Protein AF-A0AB40CM94-F1 (afdb_monomer_lite)

Structure (mmCIF, N/CA/C/O backbone):
data_AF-A0AB40CM94-F1
#
_entry.id   AF-A0AB40CM94-F1
#
loop_
_atom_site.group_PDB
_atom_site.id
_atom_site.type_symbol
_atom_site.label_atom_id
_atom_site.label_alt_id
_atom_site.label_comp_id
_atom_site.label_asym_id
_atom_site.label_entity_id
_atom_site.label_seq_id
_atom_site.pdbx_PDB_ins_code
_atom_site.Cartn_x
_atom_site.Cartn_y
_atom_site.Cartn_z
_atom_site.occupancy
_atom_site.B_iso_or_equiv
_atom_site.auth_seq_id
_atom_site.auth_comp_id
_atom_site.auth_asym_id
_atom_site.auth_atom_id
_atom_site.pdbx_PDB_model_num
ATOM 1 N N . MET A 1 1 ? 36.074 -14.717 -49.985 1.00 54.59 1 MET A N 1
ATOM 2 C CA . MET A 1 1 ? 35.515 -14.886 -48.628 1.00 54.59 1 MET A CA 1
ATOM 3 C C . MET A 1 1 ? 35.301 -13.505 -48.040 1.00 54.59 1 MET A C 1
ATOM 5 O O . MET A 1 1 ? 36.314 -12.898 -47.732 1.00 54.59 1 MET A O 1
ATOM 9 N N . SER A 1 2 ? 34.073 -12.966 -47.965 1.00 56.56 2 SER A N 1
ATOM 10 C CA . SER A 1 2 ? 33.819 -11.793 -47.093 1.00 56.56 2 SER A CA 1
ATOM 11 C C . SER A 1 2 ? 32.354 -11.338 -46.983 1.00 56.56 2 SER A C 1
ATOM 13 O O . SER A 1 2 ? 32.015 -10.820 -45.928 1.00 56.56 2 SER A O 1
ATOM 15 N N . SER A 1 3 ? 31.477 -11.552 -47.977 1.00 60.50 3 SER A N 1
ATOM 16 C CA . SER A 1 3 ? 30.108 -10.986 -47.950 1.00 60.50 3 SER A CA 1
ATOM 17 C C . SER A 1 3 ? 29.251 -11.503 -46.795 1.00 60.50 3 SER A C 1
ATOM 19 O O . SER A 1 3 ? 28.625 -10.719 -46.089 1.00 60.50 3 SER A O 1
ATOM 21 N N . ASP A 1 4 ? 29.270 -12.813 -46.562 1.00 59.72 4 ASP A N 1
ATOM 22 C CA . ASP A 1 4 ? 28.359 -13.449 -45.602 1.00 59.72 4 ASP A CA 1
ATOM 23 C C . ASP A 1 4 ? 28.806 -13.205 -44.151 1.00 59.72 4 ASP A C 1
ATOM 25 O O . ASP A 1 4 ? 27.981 -13.087 -43.248 1.00 59.72 4 ASP A O 1
ATOM 29 N N . LEU A 1 5 ? 30.117 -13.044 -43.930 1.00 59.28 5 LEU A N 1
ATOM 30 C CA . LEU A 1 5 ? 30.687 -12.674 -42.630 1.00 59.28 5 LEU A CA 1
ATOM 31 C C . LEU A 1 5 ? 30.449 -11.192 -42.303 1.00 59.28 5 LEU A C 1
ATOM 33 O O . LEU A 1 5 ? 30.139 -10.877 -41.156 1.00 59.28 5 LEU A O 1
ATOM 37 N N . GLN A 1 6 ? 30.544 -10.294 -43.292 1.00 57.88 6 GLN A N 1
ATOM 38 C CA . GLN A 1 6 ? 30.205 -8.877 -43.113 1.00 57.88 6 GLN A CA 1
ATOM 39 C C . GLN A 1 6 ? 28.709 -8.683 -42.870 1.00 57.88 6 GLN A C 1
ATOM 41 O O . GLN A 1 6 ? 28.343 -8.041 -41.891 1.00 57.88 6 GLN A O 1
ATOM 46 N N . SER A 1 7 ? 27.857 -9.331 -43.669 1.00 59.75 7 SER A N 1
ATOM 47 C CA . SER A 1 7 ? 26.403 -9.289 -43.487 1.00 59.75 7 SER A CA 1
ATOM 48 C C . SER A 1 7 ? 25.973 -9.871 -42.135 1.00 59.75 7 SER A C 1
ATOM 50 O O . SER A 1 7 ? 25.126 -9.294 -41.457 1.00 59.75 7 SER A O 1
ATOM 52 N N . SER A 1 8 ? 26.584 -10.974 -41.683 1.00 58.31 8 SER A N 1
ATOM 53 C CA . SER A 1 8 ? 26.296 -11.530 -40.356 1.00 58.31 8 SER A CA 1
ATOM 54 C C . SER A 1 8 ? 26.738 -10.602 -39.222 1.00 58.31 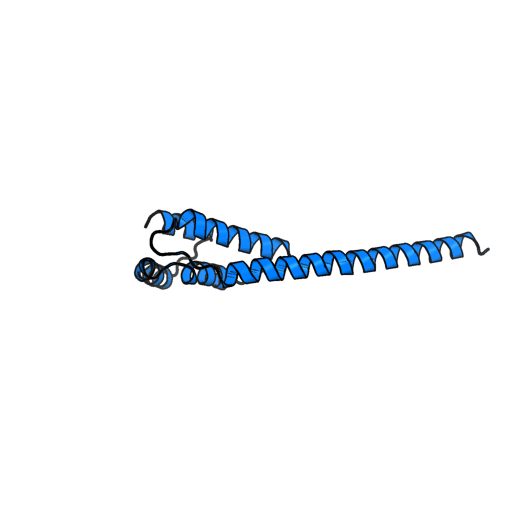8 SER A C 1
ATOM 56 O O . SER A 1 8 ? 26.061 -10.551 -38.200 1.00 58.31 8 SER A O 1
ATOM 58 N N . HIS A 1 9 ? 27.856 -9.887 -39.372 1.00 59.25 9 HIS A N 1
ATOM 59 C CA . HIS A 1 9 ? 28.359 -8.959 -38.357 1.00 59.25 9 HIS A CA 1
ATOM 60 C C . HIS A 1 9 ? 27.523 -7.669 -38.288 1.00 59.25 9 HIS A C 1
ATOM 62 O O . HIS A 1 9 ? 27.234 -7.187 -37.194 1.00 59.25 9 HIS A O 1
ATOM 68 N N . GLU A 1 10 ? 27.085 -7.142 -39.433 1.00 62.53 10 GLU A N 1
ATOM 69 C CA . GLU A 1 10 ? 26.152 -6.008 -39.526 1.00 62.53 10 GLU A CA 1
ATOM 70 C C . GLU A 1 10 ? 24.789 -6.363 -38.914 1.00 62.53 10 GLU A C 1
ATOM 72 O O . GLU A 1 10 ? 24.325 -5.667 -38.014 1.00 62.53 10 GLU A O 1
ATOM 77 N N . ASN A 1 11 ? 24.218 -7.522 -39.264 1.00 61.41 11 ASN A N 1
ATOM 78 C CA . ASN A 1 11 ? 22.958 -7.998 -38.678 1.00 61.41 11 ASN A CA 1
ATOM 79 C C . ASN A 1 11 ? 23.050 -8.224 -37.157 1.00 61.41 11 ASN A C 1
ATOM 81 O O . ASN A 1 11 ? 22.100 -7.956 -36.421 1.00 61.41 11 ASN A O 1
ATOM 85 N N . MET A 1 12 ? 24.189 -8.720 -36.659 1.00 60.25 12 MET A N 1
ATOM 86 C CA . MET A 1 12 ? 24.410 -8.927 -35.223 1.00 60.25 12 MET A CA 1
ATOM 87 C C . MET A 1 12 ? 24.580 -7.596 -34.473 1.00 60.25 12 MET A C 1
ATOM 89 O O . MET A 1 12 ? 24.137 -7.471 -33.329 1.00 60.25 12 MET A O 1
ATOM 93 N N . SER A 1 13 ? 25.179 -6.592 -35.125 1.00 71.69 13 SER A N 1
ATOM 94 C CA . SER A 1 13 ? 25.267 -5.217 -34.626 1.00 71.69 13 SER A CA 1
ATOM 95 C C . SER A 1 13 ? 23.883 -4.569 -34.535 1.00 71.69 13 SER A C 1
ATOM 97 O O . SER A 1 13 ? 23.543 -4.007 -33.494 1.00 71.69 13 SER A O 1
ATOM 99 N N . ASP A 1 14 ? 23.049 -4.725 -35.564 1.00 79.44 14 ASP A N 1
ATOM 100 C CA . ASP A 1 14 ? 21.688 -4.178 -35.596 1.00 79.44 14 ASP A CA 1
ATOM 101 C C . ASP A 1 14 ? 20.776 -4.83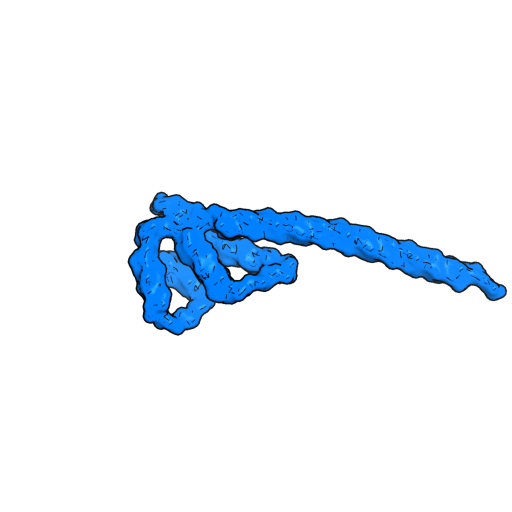6 -34.557 1.00 79.44 14 ASP A C 1
ATOM 103 O O . ASP A 1 14 ? 20.088 -4.145 -33.804 1.00 79.44 14 ASP A O 1
ATOM 107 N N . ALA A 1 15 ? 20.830 -6.165 -34.420 1.00 79.44 15 ALA A N 1
ATOM 108 C CA . ALA A 1 15 ? 20.072 -6.877 -33.391 1.00 79.44 15 ALA A CA 1
ATOM 109 C C . ALA A 1 15 ? 20.467 -6.434 -31.971 1.00 79.44 15 ALA A C 1
ATOM 111 O O . ALA A 1 15 ? 19.606 -6.249 -31.109 1.00 79.44 15 ALA A O 1
ATOM 112 N N . ARG A 1 16 ? 21.765 -6.216 -31.722 1.00 80.88 16 ARG A N 1
ATOM 113 C CA . ARG A 1 16 ? 22.261 -5.717 -30.432 1.00 80.88 16 ARG A CA 1
ATOM 114 C C . ARG A 1 16 ? 21.792 -4.288 -30.151 1.00 80.88 16 ARG A C 1
ATOM 116 O O . ARG A 1 16 ? 21.441 -3.995 -29.012 1.00 80.88 16 ARG A O 1
ATOM 123 N N . LEU A 1 17 ? 21.774 -3.412 -31.153 1.00 83.69 17 LEU A N 1
ATOM 124 C CA . LEU A 1 17 ? 21.273 -2.041 -31.011 1.00 83.69 17 LEU A CA 1
ATOM 125 C C . LEU A 1 17 ? 19.766 -2.010 -30.736 1.00 83.69 17 LEU A C 1
ATOM 127 O O . LEU A 1 17 ? 19.327 -1.284 -29.847 1.00 83.69 17 LEU A O 1
ATOM 131 N N . VAL A 1 18 ? 18.984 -2.846 -31.426 1.00 86.75 18 VAL A N 1
ATOM 132 C CA . VAL A 1 18 ? 17.546 -3.000 -31.162 1.00 86.75 18 VAL A CA 1
ATOM 133 C C . VAL A 1 18 ? 17.308 -3.508 -29.739 1.00 86.75 18 VAL A C 1
ATOM 135 O O . VAL A 1 18 ? 16.481 -2.947 -29.029 1.00 86.75 18 VAL A O 1
ATOM 138 N N . LEU A 1 19 ? 18.061 -4.511 -29.275 1.00 84.50 19 LEU A N 1
ATOM 139 C CA . LEU A 1 19 ? 17.963 -4.998 -27.894 1.00 84.50 19 LEU A CA 1
ATOM 140 C C . LEU A 1 19 ? 18.296 -3.913 -26.863 1.00 84.50 19 LEU A C 1
ATOM 142 O O . LEU A 1 19 ? 17.565 -3.779 -25.886 1.00 84.50 19 LEU A O 1
ATOM 146 N N . LEU A 1 20 ? 19.354 -3.127 -27.086 1.00 80.88 20 LEU A N 1
ATOM 147 C CA . LEU A 1 20 ? 19.720 -2.015 -26.202 1.00 80.88 20 LEU A CA 1
ATOM 148 C C . LEU A 1 20 ? 18.615 -0.958 -26.142 1.00 80.88 20 LEU A C 1
ATOM 150 O O . LEU A 1 20 ? 18.250 -0.524 -25.054 1.00 80.88 20 LEU A O 1
ATOM 154 N N . HIS A 1 21 ? 18.040 -0.592 -27.287 1.00 79.69 21 HIS A N 1
ATOM 155 C CA . HIS A 1 21 ? 16.969 0.397 -27.337 1.00 79.69 21 HIS A CA 1
ATOM 156 C C . HIS A 1 21 ? 15.674 -0.108 -26.690 1.00 79.69 21 HIS A C 1
ATOM 158 O O . HIS A 1 21 ? 14.999 0.634 -25.984 1.00 79.69 21 HIS A O 1
ATOM 164 N N . LEU A 1 22 ? 15.339 -1.390 -26.867 1.00 79.06 22 LEU A N 1
ATOM 165 C CA . LEU A 1 22 ? 14.211 -2.010 -26.171 1.00 79.06 22 LEU A CA 1
ATOM 166 C C . LEU A 1 22 ? 14.464 -2.055 -24.658 1.00 79.06 22 LEU A C 1
ATOM 168 O O . LEU A 1 22 ? 13.564 -1.737 -23.892 1.00 79.06 22 LEU A O 1
ATOM 172 N N . GLN A 1 23 ? 15.673 -2.401 -24.208 1.00 77.75 23 GLN A N 1
ATOM 173 C CA . GLN A 1 23 ? 16.027 -2.372 -22.784 1.00 77.75 23 GLN A CA 1
ATOM 174 C C . GLN A 1 23 ? 15.940 -0.964 -22.192 1.00 77.75 23 GLN A C 1
ATOM 176 O O . GLN A 1 23 ? 15.456 -0.809 -21.074 1.00 77.75 23 GLN A O 1
ATOM 181 N N . GLU A 1 24 ? 16.371 0.052 -22.936 1.00 75.62 24 GLU A N 1
ATOM 182 C CA . GLU A 1 24 ? 16.263 1.454 -22.537 1.00 75.62 24 GLU A CA 1
ATOM 183 C C . GLU A 1 24 ? 14.795 1.885 -22.435 1.00 75.62 24 GLU A C 1
ATOM 185 O O . GLU A 1 24 ? 14.362 2.314 -21.367 1.00 75.62 24 GLU A O 1
ATOM 190 N N . LEU A 1 25 ? 13.999 1.661 -23.488 1.00 73.31 25 LEU A N 1
ATOM 191 C CA . LEU A 1 25 ? 12.574 1.992 -23.510 1.00 73.31 25 LEU A CA 1
ATOM 192 C C . LEU A 1 25 ? 11.798 1.233 -22.429 1.00 73.31 25 LEU A C 1
ATOM 194 O O . LEU A 1 25 ? 11.186 1.855 -21.564 1.00 73.31 25 LEU A O 1
ATOM 198 N N . TYR A 1 26 ? 11.810 -0.102 -22.430 1.00 73.56 26 TYR A N 1
ATOM 199 C CA . TYR A 1 26 ? 11.057 -0.892 -21.448 1.00 73.56 26 TYR A CA 1
ATOM 200 C C . TYR A 1 26 ? 11.590 -0.707 -20.023 1.00 73.56 26 TYR A C 1
ATOM 202 O O . TYR A 1 26 ? 10.807 -0.742 -19.074 1.00 73.56 26 TYR A O 1
ATOM 210 N N . GLY A 1 27 ? 12.889 -0.447 -19.855 1.00 73.62 27 GLY A N 1
ATOM 211 C CA . GLY A 1 27 ? 13.487 -0.086 -18.572 1.00 73.62 27 GLY A CA 1
ATOM 212 C C . GLY A 1 27 ? 12.992 1.265 -18.050 1.00 73.62 27 GLY A C 1
ATOM 213 O O . GLY A 1 27 ? 12.649 1.374 -16.872 1.00 73.62 27 GLY A O 1
ATOM 214 N N . GLU A 1 28 ? 12.878 2.279 -18.910 1.00 77.06 28 GLU A N 1
ATOM 215 C CA . GLU A 1 28 ? 12.319 3.593 -18.567 1.00 77.06 28 GLU A CA 1
ATOM 216 C C . GLU A 1 28 ? 10.822 3.507 -18.233 1.00 77.06 28 GLU A C 1
ATOM 218 O O . GLU A 1 28 ? 10.371 4.079 -17.234 1.00 77.06 28 GLU A O 1
ATOM 223 N N . HIS A 1 29 ? 10.059 2.719 -18.999 1.00 77.69 29 HIS A N 1
ATOM 224 C CA . HIS A 1 29 ? 8.645 2.451 -18.720 1.00 77.69 29 HIS A CA 1
ATOM 225 C C . HIS A 1 29 ? 8.478 1.717 -17.383 1.00 77.69 29 HIS A C 1
ATOM 227 O O . HIS A 1 29 ? 7.648 2.113 -16.564 1.00 77.69 29 HIS A O 1
ATOM 233 N N . SER A 1 30 ? 9.312 0.708 -17.111 1.00 84.50 30 SER A N 1
ATOM 234 C CA . SER A 1 30 ? 9.341 -0.004 -15.828 1.00 84.50 30 SER A CA 1
ATOM 235 C C . SER A 1 30 ? 9.716 0.930 -14.673 1.00 84.50 30 SER A C 1
ATOM 237 O O . SER A 1 30 ? 9.058 0.940 -13.629 1.00 84.50 30 SER A O 1
ATOM 239 N N . ARG A 1 31 ? 10.718 1.802 -14.855 1.00 90.44 31 ARG A N 1
ATOM 240 C CA . ARG A 1 31 ? 11.117 2.775 -13.831 1.00 90.44 31 ARG A CA 1
ATOM 241 C C . ARG A 1 31 ? 10.003 3.770 -13.525 1.00 90.44 31 ARG A C 1
ATOM 243 O O . ARG A 1 31 ? 9.776 4.054 -12.346 1.00 90.44 31 ARG A O 1
ATOM 250 N N . THR A 1 32 ? 9.332 4.273 -14.557 1.00 90.56 32 THR A N 1
ATOM 251 C CA . THR A 1 32 ? 8.209 5.206 -14.429 1.00 90.56 32 THR A CA 1
ATOM 252 C C . THR A 1 32 ? 7.040 4.533 -13.719 1.00 90.56 32 THR A C 1
ATOM 254 O O . THR A 1 32 ? 6.616 5.026 -12.677 1.00 90.56 32 THR A O 1
ATOM 257 N N . ALA A 1 33 ? 6.604 3.354 -14.173 1.00 92.25 33 ALA A N 1
ATOM 258 C CA . ALA A 1 33 ? 5.527 2.595 -13.534 1.00 92.25 33 ALA A CA 1
ATOM 259 C C . ALA A 1 33 ? 5.832 2.290 -12.060 1.00 92.25 33 ALA A C 1
ATOM 261 O O . ALA A 1 33 ? 5.003 2.532 -11.181 1.00 92.25 33 ALA A O 1
ATOM 262 N N . ARG A 1 34 ? 7.058 1.841 -11.761 1.00 95.56 34 ARG A N 1
ATOM 263 C CA . ARG A 1 34 ? 7.508 1.591 -10.387 1.00 95.56 34 ARG A CA 1
ATOM 264 C C . ARG A 1 34 ? 7.434 2.854 -9.532 1.00 95.56 34 ARG A C 1
ATOM 266 O O . ARG A 1 34 ? 6.980 2.799 -8.390 1.00 95.56 34 ARG A O 1
ATOM 273 N N . TYR A 1 35 ? 7.885 3.994 -10.056 1.00 95.25 35 TYR A N 1
ATOM 274 C CA . TYR A 1 35 ? 7.801 5.273 -9.348 1.00 95.25 35 TYR A CA 1
ATOM 275 C C . TYR A 1 35 ? 6.350 5.683 -9.069 1.00 95.25 35 TYR A C 1
ATOM 277 O O . TYR A 1 35 ? 6.044 6.111 -7.961 1.00 9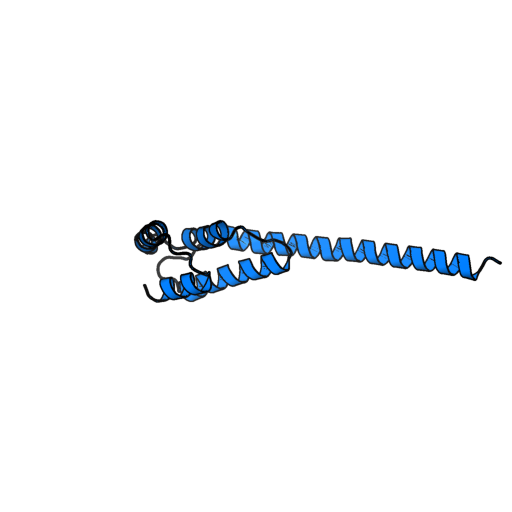5.25 35 TYR A O 1
ATOM 285 N N . GLU A 1 36 ? 5.445 5.531 -10.031 1.00 96.38 36 GLU A N 1
ATOM 286 C CA . GLU A 1 36 ? 4.044 5.909 -9.846 1.00 96.38 36 GLU A CA 1
ATOM 287 C C . GLU A 1 36 ? 3.332 5.037 -8.814 1.00 96.38 36 GLU A C 1
ATOM 289 O O . GLU A 1 36 ? 2.678 5.578 -7.921 1.00 96.38 36 GLU A O 1
ATOM 294 N N . ILE A 1 37 ? 3.514 3.715 -8.887 1.00 97.56 37 ILE A N 1
ATOM 295 C CA . ILE A 1 37 ? 2.894 2.772 -7.949 1.00 97.56 37 ILE A CA 1
ATOM 296 C C . ILE A 1 37 ? 3.456 2.980 -6.541 1.00 97.56 37 ILE A C 1
ATOM 298 O O . ILE A 1 37 ? 2.693 3.090 -5.587 1.00 97.56 37 ILE A O 1
ATOM 302 N N . SER A 1 38 ? 4.781 3.105 -6.397 1.00 97.25 38 SER A N 1
ATOM 303 C CA . SER A 1 38 ? 5.392 3.396 -5.091 1.00 97.25 38 SER A CA 1
ATOM 304 C C . SER A 1 38 ? 4.932 4.746 -4.538 1.00 97.25 38 SER A C 1
ATOM 306 O O . SER A 1 38 ? 4.604 4.851 -3.360 1.00 97.25 38 SER A O 1
ATOM 308 N N . ARG A 1 39 ? 4.816 5.784 -5.371 1.00 97.50 39 ARG A N 1
ATOM 309 C CA . ARG A 1 39 ? 4.273 7.080 -4.944 1.00 97.50 39 ARG A CA 1
ATOM 310 C C . ARG A 1 39 ? 2.842 6.953 -4.423 1.00 97.50 39 ARG A C 1
ATOM 312 O O . ARG A 1 39 ? 2.525 7.600 -3.430 1.00 97.50 39 ARG A O 1
ATOM 319 N N . GLU A 1 40 ? 1.988 6.180 -5.090 1.00 98.00 40 GLU A N 1
ATOM 320 C CA . GLU A 1 40 ? 0.608 5.953 -4.651 1.00 98.00 40 GLU A CA 1
ATOM 321 C C . GLU A 1 40 ? 0.563 5.142 -3.350 1.00 98.00 40 GLU A C 1
ATOM 323 O O . GLU A 1 40 ? -0.072 5.578 -2.394 1.00 98.00 40 GLU A O 1
ATOM 328 N N . LEU A 1 41 ? 1.317 4.042 -3.268 1.00 98.38 41 LEU A N 1
ATOM 329 C CA . LEU A 1 41 ? 1.401 3.181 -2.087 1.00 98.38 41 LEU A CA 1
ATOM 330 C C . LEU A 1 41 ? 1.847 3.949 -0.837 1.00 98.38 41 LEU A C 1
ATOM 332 O O . LEU A 1 41 ? 1.176 3.908 0.189 1.00 98.38 41 LEU A O 1
ATOM 336 N N . PHE A 1 42 ? 2.952 4.693 -0.924 1.00 97.31 42 PHE A N 1
ATOM 337 C CA . PHE A 1 42 ? 3.516 5.412 0.225 1.00 97.31 42 PHE A CA 1
ATOM 338 C C . PHE A 1 42 ? 2.679 6.626 0.651 1.00 97.31 42 PHE A C 1
ATOM 340 O O . PHE A 1 42 ? 2.855 7.140 1.754 1.00 97.31 42 PHE A O 1
ATOM 347 N N . ARG A 1 43 ? 1.782 7.109 -0.216 1.00 98.12 43 ARG A N 1
ATOM 348 C CA . ARG A 1 43 ? 0.855 8.212 0.082 1.00 98.12 43 ARG A CA 1
ATOM 349 C C . ARG A 1 43 ? -0.554 7.734 0.412 1.00 98.12 43 ARG A C 1
ATOM 351 O O . ARG A 1 43 ? -1.396 8.572 0.730 1.00 98.12 43 ARG A O 1
ATOM 358 N N . ALA A 1 44 ? -0.820 6.433 0.323 1.00 98.00 44 ALA A N 1
ATOM 359 C CA . ALA A 1 44 ? -2.133 5.875 0.582 1.00 98.00 44 ALA A CA 1
ATOM 360 C C . ALA A 1 44 ? -2.561 6.184 2.021 1.00 98.00 44 ALA A C 1
ATOM 362 O O . ALA A 1 44 ? -1.843 5.909 2.986 1.00 98.00 44 ALA A O 1
ATOM 363 N N . LYS A 1 45 ? -3.745 6.778 2.146 1.00 98.12 45 LYS A N 1
ATOM 364 C CA . LYS A 1 45 ? -4.412 7.078 3.409 1.00 98.12 45 LYS A CA 1
ATOM 365 C C . LYS A 1 45 ? -5.901 6.849 3.215 1.00 98.12 45 LYS A C 1
ATOM 367 O O . LYS A 1 45 ? -6.489 7.396 2.284 1.00 98.12 45 LYS A O 1
ATOM 372 N N . MET A 1 46 ? -6.485 6.042 4.083 1.00 98.12 46 MET A N 1
ATOM 373 C CA . MET A 1 46 ? -7.918 5.820 4.146 1.00 98.12 46 MET A CA 1
ATOM 374 C C . MET A 1 46 ? -8.563 6.921 4.989 1.00 98.12 46 MET A C 1
ATOM 376 O O . MET A 1 46 ? -8.051 7.299 6.042 1.00 98.12 46 MET A O 1
ATOM 380 N N . SER A 1 47 ? -9.687 7.454 4.519 1.00 97.25 47 SER A N 1
ATOM 381 C CA . SER A 1 47 ? -10.494 8.398 5.291 1.00 97.25 47 SER A CA 1
ATOM 382 C C . SER A 1 47 ? -11.289 7.686 6.384 1.00 97.25 47 SER A C 1
ATOM 384 O O . SER A 1 47 ? -11.697 6.536 6.210 1.00 97.25 47 SER A O 1
ATOM 386 N N . GLU A 1 48 ? -11.585 8.397 7.472 1.00 96.88 48 GLU A N 1
ATOM 387 C CA . GLU A 1 48 ? -12.509 7.915 8.503 1.00 96.88 48 GLU A CA 1
ATOM 388 C C . GLU A 1 48 ? -13.847 7.467 7.892 1.00 96.88 48 GLU A C 1
ATOM 390 O O . GLU A 1 48 ? -14.418 8.161 7.047 1.00 96.88 48 GLU A O 1
ATOM 395 N N . GLY A 1 49 ? -14.330 6.292 8.306 1.00 94.31 49 GLY A N 1
ATOM 396 C CA . GLY A 1 49 ? -15.564 5.683 7.792 1.00 94.31 49 GLY A CA 1
ATOM 397 C C . GLY A 1 49 ? -15.486 5.100 6.372 1.00 94.31 49 GLY A C 1
ATOM 398 O O . GLY A 1 49 ? -16.523 4.727 5.829 1.00 94.31 49 GLY A O 1
ATOM 399 N N . GLY A 1 50 ? -14.300 5.031 5.755 1.00 95.81 50 GLY A N 1
ATOM 400 C CA . GLY A 1 50 ? -14.103 4.349 4.471 1.00 95.81 50 GLY A CA 1
ATOM 401 C C . GLY A 1 50 ? -14.260 2.823 4.555 1.00 95.81 50 GLY A C 1
ATOM 402 O O . GLY A 1 50 ? -14.320 2.245 5.639 1.00 95.81 50 GLY A O 1
ATOM 403 N N . GLU A 1 51 ? -14.293 2.159 3.399 1.00 96.56 51 GLU A N 1
ATOM 404 C CA . GLU A 1 51 ? -14.341 0.695 3.320 1.00 96.56 51 GLU A CA 1
ATOM 405 C C . GLU A 1 51 ? -12.917 0.126 3.449 1.00 96.56 51 GLU A C 1
ATOM 407 O O . GLU A 1 51 ? -12.084 0.263 2.549 1.00 96.56 51 GLU A O 1
ATOM 412 N N . VAL A 1 52 ? -12.613 -0.457 4.612 1.00 96.69 52 VAL A N 1
ATOM 413 C CA . VAL A 1 52 ? -11.262 -0.940 4.939 1.00 96.69 52 VAL A CA 1
ATOM 414 C C . VAL A 1 52 ? -10.827 -2.095 4.041 1.00 96.69 52 VAL A C 1
ATOM 416 O O . VAL A 1 52 ? -9.649 -2.181 3.695 1.00 96.69 52 VAL A O 1
ATOM 419 N N . GLY A 1 53 ? -11.760 -2.956 3.627 1.00 96.62 53 GLY A N 1
ATOM 420 C CA . GLY A 1 53 ? -11.478 -4.091 2.760 1.00 96.62 53 GLY A CA 1
ATOM 421 C C . GLY A 1 53 ? -10.951 -3.648 1.398 1.00 96.62 53 GLY A C 1
ATOM 422 O O . GLY A 1 53 ? -9.876 -4.077 0.982 1.00 96.62 53 GLY A O 1
ATOM 423 N N . GLU A 1 54 ? -11.666 -2.744 0.735 1.00 96.94 54 GLU A N 1
ATOM 424 C CA . GLU A 1 54 ? -11.331 -2.150 -0.557 1.00 96.94 54 GLU A CA 1
ATOM 425 C C . GLU A 1 54 ? -9.989 -1.424 -0.487 1.00 96.94 54 GLU A C 1
ATOM 427 O O . GLU A 1 54 ? -9.124 -1.624 -1.344 1.00 96.94 54 GLU A O 1
ATOM 432 N N . HIS A 1 55 ? -9.781 -0.621 0.560 1.00 98.12 55 HIS A N 1
ATOM 433 C CA . HIS A 1 55 ? -8.534 0.113 0.747 1.00 98.12 55 HIS A CA 1
ATOM 434 C C . HIS A 1 55 ? -7.331 -0.826 0.898 1.00 98.12 55 HIS A C 1
ATOM 436 O O . HIS A 1 55 ? -6.342 -0.695 0.171 1.00 98.12 55 HIS A O 1
ATOM 442 N N . VAL A 1 56 ? -7.418 -1.812 1.794 1.00 97.19 56 VAL A N 1
ATOM 443 C CA . VAL A 1 56 ? -6.336 -2.780 2.031 1.00 97.19 56 VAL A CA 1
ATOM 444 C C . VAL A 1 56 ? -6.099 -3.641 0.793 1.00 97.19 56 VAL A C 1
ATOM 446 O O . VAL A 1 56 ? -4.950 -3.837 0.401 1.00 97.19 56 VAL A O 1
ATOM 449 N N . TYR A 1 57 ? -7.159 -4.096 0.121 1.00 96.12 57 TYR A N 1
ATOM 450 C CA . TYR A 1 57 ? -7.050 -4.847 -1.130 1.00 96.12 57 TYR A CA 1
ATOM 451 C C . TYR A 1 57 ? -6.305 -4.049 -2.206 1.00 96.12 57 TYR A C 1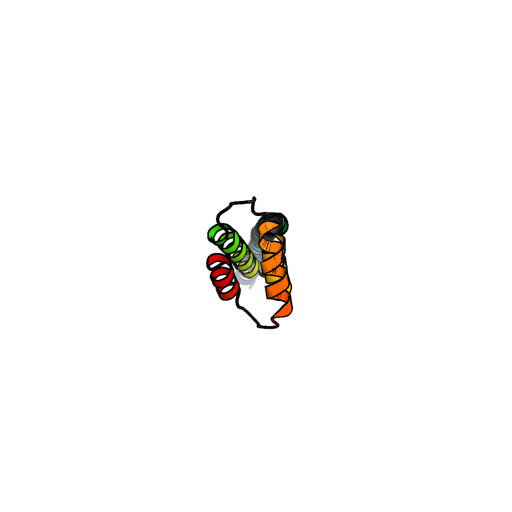
ATOM 453 O O . TYR A 1 57 ? -5.398 -4.570 -2.860 1.00 96.12 57 TYR A O 1
ATOM 461 N N . LYS A 1 58 ? -6.618 -2.756 -2.350 1.00 97.31 58 LYS A N 1
ATOM 462 C CA . LYS A 1 58 ? -5.913 -1.865 -3.275 1.00 97.31 58 LYS A CA 1
ATOM 463 C C . LYS A 1 58 ? -4.425 -1.754 -2.936 1.00 97.31 58 LYS A C 1
ATOM 465 O O . LYS A 1 58 ? -3.592 -1.776 -3.843 1.00 97.31 58 LYS A O 1
ATOM 470 N N . MET A 1 59 ? -4.072 -1.652 -1.656 1.00 98.31 59 MET A N 1
ATOM 471 C CA . MET A 1 59 ? -2.670 -1.606 -1.231 1.00 98.31 59 MET A CA 1
ATOM 472 C C . MET A 1 59 ? -1.924 -2.909 -1.520 1.00 98.31 59 MET A C 1
ATOM 474 O O . MET A 1 59 ? -0.819 -2.849 -2.057 1.00 98.31 59 MET A O 1
ATOM 478 N N . ILE A 1 60 ? -2.539 -4.064 -1.248 1.00 96.69 60 ILE A N 1
ATOM 479 C CA . ILE A 1 60 ? -1.981 -5.384 -1.584 1.00 96.69 60 ILE A CA 1
ATOM 480 C C . ILE A 1 60 ? -1.731 -5.478 -3.093 1.00 96.69 60 ILE A C 1
ATOM 482 O O . ILE A 1 60 ? -0.625 -5.808 -3.511 1.00 96.69 60 ILE A O 1
ATOM 486 N N . SER A 1 61 ? -2.698 -5.069 -3.918 1.00 96.38 61 SER A N 1
ATOM 487 C CA . SER A 1 61 ? -2.532 -5.052 -5.375 1.00 96.38 61 SER A CA 1
ATOM 488 C C . SER A 1 61 ? -1.368 -4.158 -5.834 1.00 96.38 61 SER A C 1
ATOM 490 O O . SER A 1 61 ? -0.646 -4.504 -6.768 1.00 96.38 61 SER A O 1
ATOM 492 N N . MET A 1 62 ? -1.136 -3.009 -5.185 1.00 97.81 62 MET A N 1
ATOM 493 C CA . MET A 1 62 ? 0.030 -2.166 -5.486 1.00 97.81 62 MET A CA 1
ATOM 494 C C . MET A 1 62 ? 1.354 -2.838 -5.108 1.00 97.81 62 MET A C 1
ATOM 496 O O . MET A 1 62 ? 2.322 -2.709 -5.857 1.00 97.81 62 MET A O 1
ATOM 500 N N . ILE A 1 63 ? 1.400 -3.556 -3.985 1.00 96.94 63 ILE A N 1
ATOM 501 C CA . ILE A 1 63 ? 2.574 -4.322 -3.548 1.00 96.94 63 ILE A CA 1
ATOM 502 C C . ILE A 1 63 ? 2.890 -5.434 -4.561 1.00 96.94 63 ILE A C 1
ATOM 504 O O . ILE A 1 63 ? 4.009 -5.492 -5.061 1.00 96.94 63 ILE A O 1
ATOM 508 N N . GLU A 1 64 ? 1.899 -6.233 -4.958 1.00 95.19 64 GLU A N 1
ATOM 509 C CA . GLU A 1 64 ? 2.062 -7.304 -5.957 1.00 95.19 64 GLU A CA 1
ATOM 510 C C . GLU A 1 64 ? 2.535 -6.757 -7.315 1.00 95.19 64 GLU A C 1
ATOM 512 O O . GLU A 1 64 ? 3.408 -7.324 -7.975 1.00 95.19 64 GLU A O 1
ATOM 517 N N . ARG A 1 65 ? 2.001 -5.603 -7.739 1.00 95.06 65 ARG A N 1
ATOM 518 C CA . ARG A 1 65 ? 2.435 -4.931 -8.975 1.00 95.06 65 ARG A CA 1
ATOM 519 C C . ARG A 1 65 ? 3.869 -4.411 -8.893 1.00 95.06 65 ARG A C 1
ATOM 521 O O . ARG A 1 65 ? 4.532 -4.337 -9.924 1.00 95.06 65 ARG A O 1
ATOM 528 N N . LEU A 1 66 ? 4.341 -4.019 -7.711 1.00 95.62 66 LEU A N 1
ATOM 529 C CA . LEU A 1 66 ? 5.738 -3.638 -7.504 1.00 95.62 66 LEU A CA 1
ATOM 530 C C . LEU A 1 66 ? 6.663 -4.857 -7.555 1.00 95.62 66 LEU A C 1
ATOM 532 O O . LEU A 1 66 ? 7.715 -4.779 -8.189 1.00 95.62 66 LEU A O 1
ATOM 536 N N . GLU A 1 67 ? 6.257 -5.984 -6.970 1.00 93.81 67 GLU A N 1
ATOM 537 C CA . GLU A 1 67 ? 7.000 -7.245 -7.067 1.00 93.81 67 GLU A CA 1
ATOM 538 C C . GLU A 1 67 ? 7.131 -7.708 -8.525 1.00 93.81 67 GLU A C 1
ATOM 540 O O . GLU A 1 67 ? 8.218 -8.093 -8.948 1.00 93.81 67 GLU A O 1
ATOM 545 N N . ALA A 1 68 ? 6.074 -7.558 -9.331 1.00 91.38 68 ALA A N 1
ATOM 546 C CA . ALA A 1 68 ? 6.104 -7.832 -10.771 1.00 91.38 68 ALA A CA 1
ATOM 547 C C . ALA A 1 68 ? 7.039 -6.902 -11.579 1.00 91.38 68 ALA A C 1
ATOM 549 O O . ALA A 1 68 ? 7.333 -7.187 -12.739 1.00 91.38 68 ALA A O 1
ATOM 550 N N . LEU A 1 69 ? 7.499 -5.793 -10.988 1.00 91.62 69 LEU A N 1
ATOM 551 C CA . LEU A 1 69 ? 8.485 -4.860 -11.552 1.00 91.62 69 LEU A CA 1
ATOM 552 C C . LEU A 1 69 ? 9.874 -5.034 -10.910 1.00 91.62 69 LEU A C 1
ATOM 554 O O . LEU A 1 69 ? 10.652 -4.076 -10.853 1.00 91.62 69 LEU A O 1
ATOM 558 N N . ASP A 1 70 ? 10.160 -6.228 -10.383 1.00 89.06 70 ASP A N 1
ATOM 559 C CA . ASP A 1 70 ? 11.399 -6.590 -9.684 1.00 89.06 70 ASP A CA 1
ATOM 560 C C . ASP A 1 70 ? 11.705 -5.685 -8.471 1.00 89.06 70 ASP A C 1
ATOM 562 O O . ASP A 1 70 ? 12.860 -5.490 -8.079 1.00 89.06 70 ASP A O 1
ATOM 566 N N . PHE A 1 71 ? 10.669 -5.099 -7.860 1.00 92.69 71 PHE A N 1
ATOM 567 C CA . PHE A 1 71 ? 10.777 -4.317 -6.631 1.00 92.69 71 PHE A CA 1
ATOM 568 C C . PHE A 1 71 ? 10.119 -5.049 -5.468 1.00 92.69 71 PHE A C 1
ATOM 570 O O . PHE A 1 71 ? 8.977 -4.785 -5.096 1.00 92.69 71 PHE A O 1
ATOM 577 N N . SER A 1 72 ? 10.879 -5.957 -4.869 1.00 92.75 72 SER A N 1
ATOM 578 C CA . SER A 1 72 ? 10.478 -6.630 -3.639 1.00 92.75 72 SER A CA 1
ATOM 579 C C . SER A 1 72 ? 10.669 -5.711 -2.433 1.00 92.75 72 SER A C 1
ATOM 581 O O . SER A 1 72 ? 11.708 -5.065 -2.279 1.00 92.75 72 SER A O 1
ATOM 583 N N . MET A 1 73 ? 9.665 -5.674 -1.563 1.00 94.31 73 MET A N 1
ATOM 584 C CA . MET A 1 73 ? 9.727 -4.989 -0.272 1.00 94.31 73 MET A CA 1
ATOM 585 C C . MET A 1 73 ? 9.811 -6.013 0.849 1.00 94.31 73 MET A C 1
ATOM 587 O O . MET A 1 73 ? 9.210 -7.081 0.749 1.00 94.31 73 MET A O 1
ATOM 591 N N . ASP A 1 74 ? 10.514 -5.655 1.923 1.00 95.31 74 ASP A N 1
ATOM 592 C CA . ASP A 1 74 ? 10.482 -6.429 3.161 1.00 95.31 74 ASP A CA 1
ATOM 593 C C . ASP A 1 74 ? 9.034 -6.630 3.629 1.00 95.31 74 ASP A C 1
ATOM 595 O O . ASP A 1 74 ? 8.225 -5.702 3.573 1.00 95.31 74 ASP A O 1
ATOM 599 N N . TYR A 1 75 ? 8.710 -7.839 4.080 1.00 93.12 75 TYR A N 1
ATOM 600 C CA . TYR A 1 75 ? 7.345 -8.188 4.454 1.00 93.12 75 TYR A CA 1
ATOM 601 C C . TYR A 1 75 ? 6.808 -7.316 5.598 1.00 93.12 75 TYR A C 1
ATOM 603 O O . TYR A 1 75 ? 5.664 -6.864 5.541 1.00 93.12 75 TYR A O 1
ATOM 611 N N . ASN A 1 76 ? 7.637 -7.010 6.601 1.00 93.00 76 ASN A N 1
ATOM 612 C CA . ASN A 1 76 ? 7.213 -6.152 7.707 1.00 93.00 76 ASN A CA 1
ATOM 613 C C . ASN A 1 76 ? 6.944 -4.734 7.209 1.00 93.00 76 ASN A C 1
ATOM 615 O O . ASN A 1 76 ? 5.936 -4.145 7.582 1.00 93.00 76 ASN A O 1
ATOM 619 N N . LEU A 1 77 ? 7.758 -4.228 6.277 1.00 94.94 77 LEU A N 1
ATOM 620 C CA . LEU A 1 77 ? 7.485 -2.941 5.639 1.00 94.94 77 LEU A CA 1
ATOM 621 C C . LEU A 1 77 ? 6.143 -2.946 4.887 1.00 94.94 77 LEU A C 1
ATOM 623 O O . LEU A 1 77 ? 5.411 -1.964 4.954 1.00 94.94 77 LEU A O 1
ATOM 627 N N . GLN A 1 78 ? 5.791 -4.028 4.187 1.00 96.12 78 GLN A N 1
ATOM 628 C CA . GLN A 1 78 ? 4.488 -4.138 3.514 1.00 96.12 78 GLN A CA 1
ATOM 629 C C . GLN A 1 78 ? 3.328 -4.018 4.516 1.00 96.12 78 GLN A C 1
ATOM 631 O O . GLN A 1 78 ? 2.380 -3.263 4.284 1.00 96.12 78 GLN A O 1
ATOM 636 N N . VAL A 1 79 ? 3.429 -4.725 5.646 1.00 95.38 79 VAL A N 1
ATOM 637 C CA . VAL A 1 79 ? 2.446 -4.674 6.737 1.00 95.38 79 VAL A CA 1
ATOM 638 C C . VAL A 1 79 ? 2.390 -3.278 7.359 1.00 95.38 79 VAL A C 1
ATOM 640 O O . VAL A 1 79 ? 1.303 -2.713 7.475 1.00 95.38 79 VAL A O 1
ATOM 643 N N . ASP A 1 80 ? 3.537 -2.683 7.681 1.00 95.19 80 ASP A N 1
ATOM 644 C CA . ASP A 1 80 ? 3.635 -1.343 8.265 1.00 95.19 80 ASP A CA 1
ATOM 645 C C . ASP A 1 80 ? 3.002 -0.285 7.358 1.00 95.19 80 ASP A C 1
ATOM 647 O O . ASP A 1 80 ? 2.260 0.574 7.837 1.00 95.19 80 ASP A O 1
ATOM 651 N N . LEU A 1 81 ? 3.233 -0.369 6.040 1.00 97.12 81 LEU A N 1
ATOM 652 C CA . LEU A 1 81 ? 2.631 0.527 5.051 1.00 97.12 81 LEU A CA 1
ATOM 653 C C . LEU A 1 81 ? 1.100 0.418 5.041 1.00 97.12 81 LEU A C 1
ATOM 655 O O . LEU A 1 81 ? 0.422 1.442 4.936 1.00 97.12 81 LEU A O 1
ATOM 659 N N . ILE A 1 82 ? 0.548 -0.789 5.178 1.00 97.00 82 ILE A N 1
ATOM 660 C CA . ILE A 1 82 ? -0.902 -0.987 5.287 1.00 97.00 82 ILE A CA 1
ATOM 661 C C . ILE A 1 82 ? -1.411 -0.402 6.605 1.00 97.00 82 ILE A C 1
ATOM 663 O O . ILE A 1 82 ? -2.324 0.419 6.583 1.00 97.00 82 ILE A O 1
ATOM 667 N N . LEU A 1 83 ? -0.810 -0.747 7.745 1.00 96.00 83 LEU A N 1
ATOM 668 C CA . LEU A 1 83 ? -1.274 -0.280 9.056 1.00 96.00 83 LEU A CA 1
ATOM 669 C C . LEU A 1 83 ? -1.208 1.246 9.187 1.00 96.00 83 LEU A C 1
ATOM 671 O O . LEU A 1 83 ? -2.169 1.855 9.648 1.00 96.00 83 LEU A O 1
ATOM 675 N N . GLN A 1 84 ? -0.132 1.889 8.716 1.00 96.88 84 GLN A N 1
ATOM 676 C CA . GLN A 1 84 ? -0.015 3.353 8.759 1.00 96.88 84 GLN A CA 1
ATOM 677 C C . GLN A 1 84 ? -1.055 4.058 7.882 1.00 96.88 84 GLN A C 1
ATOM 679 O O . GLN A 1 84 ? -1.273 5.258 8.041 1.00 96.88 84 GLN A O 1
ATOM 684 N N . SER A 1 85 ? -1.605 3.379 6.873 1.00 98.12 85 SER A N 1
ATOM 685 C CA . SER A 1 85 ? -2.544 3.985 5.930 1.00 98.12 85 SER A CA 1
ATOM 686 C C . SER A 1 85 ? -3.956 4.090 6.503 1.00 98.12 85 SER A C 1
ATOM 688 O O . SER A 1 85 ? -4.763 4.862 5.985 1.00 98.12 85 SER A O 1
ATOM 690 N N . LEU A 1 86 ? -4.241 3.313 7.550 1.00 98.00 86 LEU A N 1
ATOM 691 C CA . LEU A 1 86 ? -5.531 3.274 8.216 1.00 98.00 86 LEU A CA 1
ATOM 692 C C . LEU A 1 86 ? -5.758 4.553 9.033 1.00 98.00 86 LEU A C 1
ATOM 694 O O . LEU A 1 86 ? -4.793 5.183 9.480 1.00 98.00 86 LEU A O 1
ATOM 698 N N . PRO A 1 87 ? -7.023 4.952 9.223 1.00 97.62 87 PRO A N 1
ATOM 699 C CA . PRO A 1 87 ? -7.348 6.118 10.025 1.00 97.62 87 PRO A CA 1
ATOM 700 C C . PRO A 1 87 ? -7.220 5.829 11.533 1.00 97.62 87 PRO A C 1
ATOM 702 O O . PRO A 1 87 ? -7.111 4.676 11.960 1.00 97.62 87 PRO A O 1
ATOM 705 N N . ASP A 1 88 ? -7.245 6.880 12.357 1.00 96.50 88 ASP A N 1
ATOM 706 C CA . ASP A 1 88 ? -6.970 6.803 13.802 1.00 96.50 88 ASP A CA 1
ATOM 707 C C . ASP A 1 88 ? -7.976 5.922 14.561 1.00 96.50 88 ASP A C 1
ATOM 709 O O . ASP A 1 88 ? -7.641 5.343 15.602 1.00 96.50 88 ASP A O 1
ATOM 713 N N . SER A 1 89 ? -9.187 5.750 14.022 1.00 96.75 89 SER A N 1
ATOM 714 C CA . SER A 1 89 ? -10.177 4.788 14.524 1.00 96.75 89 SER A CA 1
ATOM 715 C C . SER A 1 89 ? -9.662 3.341 14.605 1.00 96.75 89 SER A C 1
ATOM 717 O O . SER A 1 89 ? -10.145 2.575 15.437 1.00 96.75 89 SER A O 1
ATOM 719 N N . PHE A 1 90 ? -8.624 2.975 13.843 1.00 96.06 90 PHE A N 1
ATOM 720 C CA . PHE A 1 90 ? -7.977 1.655 13.891 1.00 96.06 90 PHE A CA 1
ATOM 721 C C . PHE A 1 90 ? -6.800 1.570 14.879 1.00 96.06 90 PHE A C 1
ATOM 723 O O . PHE A 1 90 ? -6.182 0.512 15.010 1.00 96.06 90 PHE A O 1
ATOM 730 N N . SER A 1 91 ? -6.483 2.633 15.621 1.00 94.75 91 SER A N 1
ATOM 731 C CA . SER A 1 91 ? -5.344 2.669 16.558 1.00 94.75 91 SER A CA 1
ATOM 732 C C . SER A 1 91 ? -5.324 1.501 17.555 1.00 94.75 91 SER A C 1
ATOM 734 O O . SER A 1 91 ? -4.282 0.873 17.754 1.00 94.75 91 SER A O 1
ATOM 736 N N . GLN A 1 92 ? -6.475 1.136 18.130 1.00 93.25 92 GLN A N 1
ATOM 737 C CA . GLN A 1 92 ? -6.567 0.002 19.056 1.00 93.25 92 GLN A CA 1
ATOM 738 C C . GLN A 1 92 ? -6.293 -1.344 18.369 1.00 93.25 92 GLN A C 1
ATOM 740 O O . GLN A 1 92 ? -5.653 -2.218 18.959 1.00 93.25 92 GLN A O 1
ATOM 745 N N . PHE A 1 93 ? -6.744 -1.514 17.122 1.00 92.81 93 PHE A N 1
ATOM 746 C CA . PHE A 1 93 ? -6.429 -2.695 16.320 1.00 92.81 93 PHE A CA 1
ATOM 747 C C . PHE A 1 93 ? -4.920 -2.803 16.091 1.00 92.81 93 PHE A C 1
ATOM 749 O O . PHE A 1 93 ? -4.361 -3.876 16.298 1.00 92.81 93 PHE A O 1
ATOM 756 N N . ILE A 1 94 ? -4.263 -1.698 15.723 1.00 92.69 94 ILE A N 1
ATOM 757 C CA . ILE A 1 94 ? -2.820 -1.650 15.444 1.00 92.69 94 ILE A CA 1
ATOM 758 C C . ILE A 1 94 ? -2.012 -2.030 16.690 1.00 92.69 94 ILE A C 1
ATOM 760 O O . ILE A 1 94 ? -1.135 -2.888 16.615 1.00 92.69 94 ILE A O 1
ATOM 764 N N . ILE A 1 95 ? -2.345 -1.460 17.854 1.00 92.31 95 ILE A N 1
ATOM 765 C CA . ILE A 1 95 ? -1.693 -1.805 19.129 1.00 92.31 95 ILE A CA 1
ATOM 766 C C . ILE A 1 95 ? -1.843 -3.304 19.415 1.00 92.31 95 ILE A C 1
ATOM 768 O O . ILE A 1 95 ? -0.864 -3.986 19.714 1.00 92.31 95 ILE A O 1
ATOM 772 N N . ASN A 1 96 ? -3.058 -3.837 19.274 1.00 91.00 96 ASN A N 1
ATOM 773 C CA . ASN A 1 96 ? -3.323 -5.255 19.499 1.00 91.00 96 ASN A CA 1
ATOM 774 C C . ASN A 1 96 ? -2.597 -6.146 18.485 1.00 91.00 96 ASN A C 1
ATOM 776 O O . ASN A 1 96 ? -2.137 -7.224 18.845 1.00 91.00 96 ASN A O 1
ATOM 780 N N . PHE A 1 97 ? -2.507 -5.734 17.223 1.00 90.00 97 PHE A N 1
ATOM 781 C CA . PHE A 1 97 ? -1.796 -6.469 16.182 1.00 90.00 97 PHE A CA 1
ATOM 782 C C . PHE A 1 97 ? -0.305 -6.576 16.516 1.00 90.00 97 PHE A C 1
ATOM 784 O O . PHE A 1 97 ? 0.216 -7.687 16.583 1.00 90.00 97 PHE A O 1
ATOM 791 N N . ASN A 1 98 ? 0.335 -5.450 16.843 1.00 88.69 98 ASN A N 1
ATOM 792 C CA . ASN A 1 98 ? 1.764 -5.389 17.159 1.00 88.69 98 ASN A CA 1
ATOM 793 C C . ASN A 1 98 ? 2.141 -6.190 18.414 1.00 88.69 98 ASN A C 1
ATOM 795 O O . ASN A 1 98 ? 3.246 -6.712 18.497 1.00 88.69 98 ASN A O 1
ATOM 799 N N . MET A 1 99 ? 1.232 -6.315 19.386 1.00 88.00 99 MET A N 1
ATOM 800 C CA . MET A 1 99 ? 1.479 -7.103 20.600 1.00 88.00 99 MET A CA 1
ATOM 801 C C . MET A 1 99 ? 1.360 -8.617 20.399 1.00 88.00 99 MET A C 1
ATOM 803 O O . MET A 1 99 ? 1.808 -9.367 21.259 1.00 88.00 99 MET A O 1
ATOM 807 N N . ASN A 1 100 ? 0.715 -9.085 19.328 1.00 80.50 100 ASN A N 1
ATOM 808 C CA . ASN A 1 100 ? 0.328 -10.491 19.227 1.00 80.50 100 ASN A CA 1
ATOM 809 C C . ASN A 1 100 ? 1.388 -11.418 18.610 1.00 80.50 100 ASN A C 1
ATOM 811 O O . ASN A 1 100 ? 1.108 -12.606 18.566 1.00 80.50 100 ASN A O 1
ATOM 815 N N . GLU A 1 101 ? 2.555 -10.937 18.156 1.00 63.97 101 GLU A N 1
ATOM 816 C CA . GLU A 1 101 ? 3.695 -11.706 17.574 1.00 63.97 101 GLU A CA 1
ATOM 817 C C . GLU A 1 101 ? 3.357 -12.794 16.522 1.00 63.97 101 GLU A C 1
ATOM 819 O O . GLU A 1 101 ? 4.232 -13.523 16.061 1.00 63.97 101 GLU A O 1
ATOM 824 N N . ILE A 1 102 ? 2.099 -12.915 16.098 1.00 72.69 102 ILE A N 1
ATOM 825 C CA . ILE A 1 102 ? 1.662 -13.899 15.114 1.00 72.69 102 ILE A CA 1
ATOM 826 C C . ILE A 1 102 ? 2.044 -13.379 13.733 1.00 72.69 102 ILE A C 1
ATOM 828 O O . ILE A 1 102 ? 1.617 -12.297 13.327 1.00 72.69 102 ILE A O 1
ATOM 832 N N . GLU A 1 103 ? 2.802 -14.180 12.989 1.00 69.88 103 GLU A N 1
ATOM 833 C CA . GLU A 1 103 ? 2.999 -13.963 11.561 1.00 69.88 103 GLU A CA 1
ATOM 834 C C . GLU A 1 103 ? 1.658 -14.135 10.833 1.00 69.88 103 GLU A C 1
ATOM 836 O O . GLU A 1 103 ? 1.077 -15.222 10.783 1.00 69.88 103 GLU A O 1
ATOM 841 N N . TYR A 1 104 ? 1.147 -13.044 10.269 1.00 76.62 104 TYR A N 1
ATOM 842 C CA . TYR A 1 104 ? 0.015 -13.073 9.345 1.00 76.62 104 TYR A CA 1
ATOM 843 C C . TYR A 1 104 ? 0.534 -13.062 7.913 1.00 76.62 104 TYR A C 1
ATOM 845 O O . TYR A 1 104 ? 1.646 -12.606 7.682 1.00 76.62 104 TYR A O 1
ATOM 853 N N . THR A 1 105 ? -0.277 -13.503 6.952 1.00 90.19 105 THR A N 1
ATOM 854 C CA . THR A 1 105 ? -0.126 -13.154 5.527 1.00 90.19 105 THR A CA 1
ATOM 855 C C . THR A 1 105 ? -0.883 -11.849 5.246 1.00 90.19 105 THR A C 1
ATOM 857 O O . THR A 1 105 ? -1.775 -11.491 6.019 1.00 90.19 105 THR A O 1
ATOM 860 N N . LEU A 1 106 ? -0.627 -11.166 4.121 1.00 89.94 106 LEU A N 1
ATOM 861 C CA . LEU A 1 106 ? -1.406 -9.970 3.744 1.00 89.94 106 LEU A CA 1
ATOM 862 C C . LEU A 1 106 ? -2.914 -10.265 3.638 1.00 89.94 106 LEU A C 1
ATOM 864 O O . LEU A 1 106 ? -3.744 -9.479 4.089 1.00 89.94 106 LEU A O 1
ATOM 868 N N . ALA A 1 107 ? -3.274 -11.442 3.120 1.00 89.69 107 ALA A N 1
ATOM 869 C CA . ALA A 1 107 ? -4.660 -11.908 3.097 1.00 89.69 107 ALA A CA 1
ATOM 870 C C . ALA A 1 107 ? -5.220 -12.155 4.512 1.00 89.69 107 ALA A C 1
ATOM 872 O O . ALA A 1 107 ? -6.377 -11.847 4.792 1.00 89.69 107 ALA A O 1
ATOM 873 N N . GLY A 1 108 ? -4.400 -12.682 5.428 1.00 90.56 108 GLY A N 1
ATOM 874 C CA . GLY A 1 108 ? -4.762 -12.842 6.836 1.00 90.56 108 GLY A CA 1
ATOM 875 C C . GLY A 1 108 ? -5.010 -11.502 7.534 1.00 90.56 108 GLY A C 1
ATOM 876 O O . GLY A 1 108 ? -5.993 -11.371 8.264 1.00 90.56 108 GLY A O 1
ATOM 877 N N . LEU A 1 109 ? -4.171 -10.499 7.261 1.00 91.25 109 LEU A N 1
ATOM 878 C CA . LEU A 1 109 ? -4.352 -9.130 7.745 1.00 91.25 109 LEU A CA 1
ATOM 879 C C . LEU A 1 109 ? -5.673 -8.5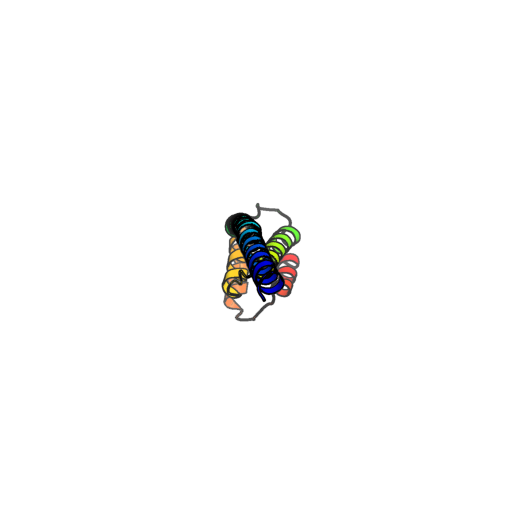32 7.241 1.00 91.25 109 LEU A C 1
ATOM 881 O O . LEU A 1 109 ? -6.452 -8.030 8.050 1.00 91.25 109 LEU A O 1
ATOM 885 N N . LEU A 1 110 ? -5.955 -8.649 5.939 1.00 92.19 110 LEU A N 1
ATOM 886 C CA . LEU A 1 110 ? -7.210 -8.193 5.333 1.00 92.19 110 LEU A CA 1
ATOM 887 C C . LEU A 1 110 ? -8.431 -8.816 6.024 1.00 92.19 110 LEU A C 1
ATOM 889 O O . LEU A 1 110 ? -9.320 -8.097 6.472 1.00 92.19 110 LEU A O 1
ATOM 893 N N . ASN A 1 111 ? -8.451 -10.142 6.178 1.00 91.38 111 ASN A N 1
ATOM 894 C CA . ASN A 1 111 ? -9.567 -10.840 6.820 1.00 91.38 111 ASN A CA 1
ATOM 895 C C . ASN A 1 111 ? -9.797 -10.366 8.262 1.00 91.38 111 ASN A C 1
ATOM 897 O O . ASN A 1 111 ? -10.939 -10.236 8.704 1.00 91.38 111 ASN A O 1
ATOM 901 N N . LYS A 1 112 ? -8.715 -10.092 8.998 1.00 91.06 112 LYS A N 1
ATOM 902 C CA . LYS A 1 112 ? -8.786 -9.621 10.384 1.00 91.06 112 LYS A CA 1
ATOM 903 C C . LYS A 1 112 ? -9.315 -8.188 10.464 1.00 91.06 112 LYS A C 1
ATOM 905 O O . LYS A 1 112 ? -10.139 -7.911 11.328 1.00 91.06 112 LYS A O 1
ATOM 910 N N . LEU A 1 113 ? -8.900 -7.313 9.546 1.00 90.38 113 LEU A N 1
ATOM 911 C CA . LEU A 1 113 ? -9.382 -5.930 9.456 1.00 90.38 113 LEU A CA 1
ATOM 912 C C . LEU A 1 113 ? -10.866 -5.848 9.087 1.00 90.38 113 LEU A C 1
ATOM 914 O O . LEU A 1 113 ? -11.596 -5.091 9.710 1.00 90.38 113 LEU A O 1
ATOM 918 N N . VAL A 1 114 ? -11.329 -6.666 8.139 1.00 89.50 114 VAL A N 1
ATOM 919 C CA . VAL A 1 114 ? -12.745 -6.700 7.718 1.00 89.50 114 VAL A CA 1
ATOM 920 C C . VAL A 1 114 ? -13.667 -7.282 8.802 1.00 89.50 114 VAL A C 1
ATOM 922 O O . VAL A 1 114 ? -14.869 -7.038 8.795 1.00 89.50 114 VAL A O 1
ATOM 925 N N . SER A 1 115 ? -13.114 -8.044 9.750 1.00 84.62 115 SER A N 1
ATOM 926 C CA . SER A 1 115 ? -13.869 -8.644 10.862 1.00 84.62 115 SER A CA 1
ATOM 927 C C . SER A 1 115 ? -13.915 -7.774 12.129 1.00 84.62 115 SER A C 1
ATOM 929 O O . SER A 1 115 ? -14.432 -8.243 13.146 1.00 84.62 115 SER A O 1
ATOM 931 N N . THR A 1 116 ? -13.317 -6.577 12.104 1.00 71.38 116 THR A N 1
ATOM 932 C CA . THR A 1 116 ? -13.224 -5.652 13.253 1.00 71.38 116 THR A CA 1
ATOM 933 C C . THR A 1 116 ? -14.388 -4.669 13.250 1.00 71.38 116 THR A C 1
ATOM 935 O O . THR A 1 116 ? -14.925 -4.413 14.351 1.00 71.38 116 THR A O 1
#

Secondary structure (DSSP, 8-state):
--HHHHHHHHHHHHHHHHHHHHHHHHHHHHHHHHHHHHHHHHH--PPTT--HHHHHHHHHHHHHHHHTTT----HHHHHHHHHHHS-GGGHHHHHHHHHT-----HHHHHHHHHT-

Foldseek 3Di:
DPDVVVVVVVVVVVVVVVVVVCCVVVVVVLVVLLVVLVVCLQPAADDPPDDLLVSLVSNVVSQVVNVVSVRHDDQVVSVVSSQVRYDPVCVVVVVVVVPPPDDDDSVRVSVVVNVD

pLDDT: mean 87.31, std 12.31, range [54.59, 98.38]

Sequence (116 aa):
MSSDLQSSHENMSDARLVLLHLQELYGEHSRTARYEISRELFRAKMSEGGEVGEHVYKMISMIERLE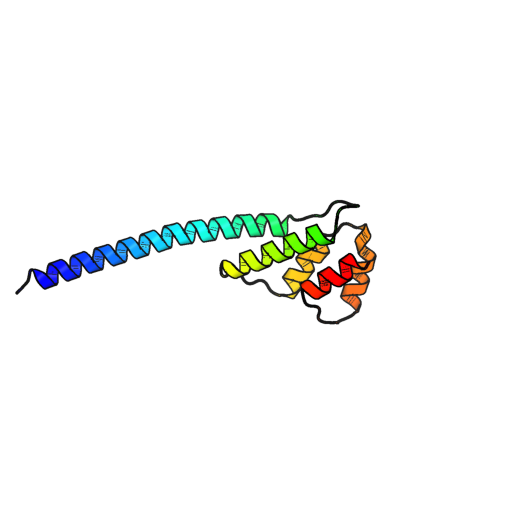ALDFSMDYNLQVDLILQSLPDSFSQFIINFNMNEIEYTLAGLLNKLVST

Radius of gyration: 22.78 Å; chains: 1; bounding box: 51×23×69 Å

Organism: Dioscorea cayennensis subsp. rotundata (NCBI:txid55577)

InterPro domains:
  IPR061502 Copia/RE1/RE2-like, N-terminal domain [PF14223] (2-114)